Protein AF-A0A343TGB5-F1 (afdb_monomer)

Radius of gyration: 14.52 Å; Cα contacts (8 Å, |Δi|>4): 71; chains: 1; bounding box: 37×17×41 Å

Mean predicted aligned error: 7.5 Å

Secondary structure (DSSP, 8-state):
--HHHHHHHHHHHHHHHHHHHHHHH------HHHHHHHHHHHHHHHHHHHHHH-GGGT-S-TTTHHHHHHHHHHHHHHHHHHHHHHT-

Foldseek 3Di:
DQLLLLLLVLLLLVLVLLVVLCVPPPDDDVDPVSCVSNVSSVCSNVVSVVCNVCVVVPVPCSPVSPVVSVVSVVVSVVSVVVSVVVVD

Solvent-accessible surface area (backbone atoms only — not comparable to full-atom values): 4831 Å² total; per-residue (Å²): 132,59,44,57,57,53,43,21,50,48,32,29,50,48,11,48,51,48,46,48,48,41,70,73,74,47,79,92,54,98,42,74,68,45,54,52,51,52,50,47,16,50,47,37,25,50,49,13,48,50,48,61,76,45,44,88,83,73,51,85,56,65,83,71,41,47,65,55,31,54,52,51,50,50,53,48,52,53,53,51,50,52,54,55,60,74,73,108

Sequence (88 aa):
MEPGRFVSYVFVYLGILWLVEYAVFYPLQFGFPDVMYLGGGIFFTWFGLYRRLKPETHEKHPKEHGIESYGFALIALVLTVIFLLQLL

pLDDT: mean 78.02, std 10.62, range [53.41, 90.12]

Organism: NCBI:txid2055893

Structure (mmCIF, N/CA/C/O backbone):
data_AF-A0A343TGB5-F1
#
_entry.id   AF-A0A343TGB5-F1
#
loop_
_atom_site.group_PDB
_atom_site.id
_atom_site.type_symbol
_atom_site.label_atom_id
_atom_site.label_alt_id
_atom_site.label_comp_id
_atom_site.label_asym_id
_atom_site.label_entity_id
_atom_site.label_seq_id
_atom_site.pdbx_PDB_ins_code
_atom_site.Cartn_x
_atom_site.Car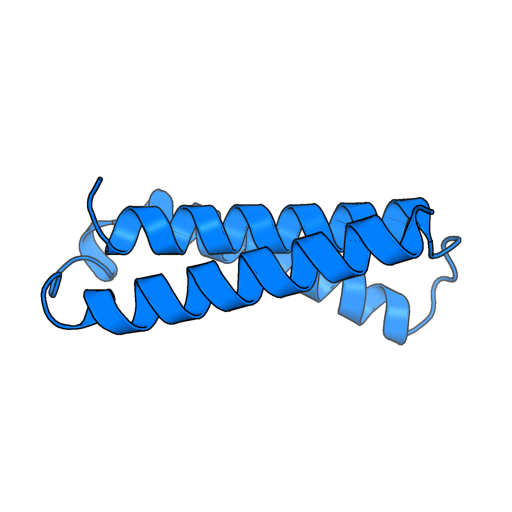tn_y
_atom_site.Cartn_z
_atom_site.occupancy
_atom_site.B_iso_or_equiv
_atom_site.auth_seq_id
_atom_site.auth_comp_id
_atom_site.auth_asym_id
_atom_site.auth_atom_id
_atom_site.pdbx_PDB_model_num
ATOM 1 N N . MET A 1 1 ? -17.023 -7.557 11.389 1.00 58.41 1 MET A N 1
ATOM 2 C CA . MET A 1 1 ? -15.669 -6.969 11.299 1.00 58.41 1 MET A CA 1
ATOM 3 C C . MET A 1 1 ? -15.796 -5.514 11.720 1.00 58.41 1 MET A C 1
ATOM 5 O O . MET A 1 1 ? -16.707 -4.863 11.228 1.00 58.41 1 MET A O 1
ATOM 9 N N . GLU A 1 2 ? -15.004 -5.029 12.677 1.00 69.81 2 GLU A N 1
ATOM 10 C CA . GLU A 1 2 ? -15.109 -3.627 13.114 1.00 69.81 2 GLU A CA 1
ATOM 11 C C . GLU A 1 2 ? -14.625 -2.676 12.002 1.00 69.81 2 GLU A C 1
ATOM 13 O O . GLU A 1 2 ? -13.601 -2.974 11.376 1.00 69.81 2 GLU A O 1
ATOM 18 N N . PRO A 1 3 ? -15.314 -1.543 11.751 1.00 66.88 3 PRO A N 1
ATOM 19 C CA . PRO A 1 3 ? -14.971 -0.617 10.665 1.00 66.88 3 PRO A CA 1
ATOM 20 C C . PRO A 1 3 ? -13.515 -0.125 10.722 1.00 66.88 3 PRO A C 1
ATOM 22 O O . PRO A 1 3 ? -12.817 -0.109 9.711 1.00 66.88 3 PRO A O 1
ATOM 25 N N . GLY A 1 4 ? -13.007 0.172 11.925 1.00 67.38 4 GLY A N 1
ATOM 26 C CA . GLY A 1 4 ? -11.618 0.608 12.130 1.00 67.38 4 GLY A CA 1
ATOM 27 C C . GLY A 1 4 ? -10.573 -0.439 11.721 1.00 67.38 4 GLY A C 1
ATOM 28 O O . GLY A 1 4 ? -9.549 -0.109 11.110 1.00 67.38 4 GLY A O 1
ATOM 29 N N . ARG A 1 5 ? -10.866 -1.721 11.966 1.00 74.69 5 ARG A N 1
ATOM 30 C CA . ARG A 1 5 ? -10.009 -2.835 11.541 1.00 74.69 5 ARG A CA 1
ATOM 31 C C . ARG A 1 5 ? -10.045 -3.012 10.032 1.00 74.69 5 ARG A C 1
ATOM 33 O O . ARG A 1 5 ? -8.994 -3.202 9.430 1.00 74.69 5 ARG A O 1
ATOM 40 N N . PHE A 1 6 ? -11.226 -2.913 9.419 1.00 78.88 6 PHE A N 1
ATOM 41 C CA . PHE A 1 6 ? -11.384 -2.988 7.965 1.00 78.88 6 PHE A CA 1
ATOM 42 C C . PHE A 1 6 ? -10.539 -1.929 7.245 1.00 78.88 6 PHE A C 1
ATOM 44 O O . PHE A 1 6 ? -9.748 -2.282 6.375 1.00 78.88 6 PHE A O 1
ATOM 51 N N . VAL A 1 7 ? -10.607 -0.666 7.675 1.00 78.88 7 VAL A N 1
ATOM 52 C CA . VAL A 1 7 ? -9.793 0.423 7.106 1.00 78.88 7 VAL A CA 1
ATOM 53 C C . VAL A 1 7 ? -8.297 0.123 7.200 1.00 78.88 7 VAL A C 1
ATOM 55 O O . VAL A 1 7 ? -7.551 0.354 6.253 1.00 78.88 7 VAL A O 1
ATOM 58 N N . SER A 1 8 ? -7.853 -0.449 8.319 1.00 83.00 8 SER A N 1
ATOM 59 C CA . SER A 1 8 ? -6.445 -0.809 8.510 1.00 83.00 8 SER A CA 1
ATOM 60 C C . SER A 1 8 ? -5.995 -1.901 7.530 1.00 83.00 8 SER A C 1
ATOM 62 O O . SER A 1 8 ? -4.906 -1.804 6.969 1.00 83.00 8 SER A O 1
ATOM 64 N N . TYR A 1 9 ? -6.841 -2.901 7.255 1.00 83.44 9 TYR A N 1
ATOM 65 C CA . TYR A 1 9 ? -6.568 -3.895 6.209 1.00 83.44 9 TYR A CA 1
ATOM 66 C C . TYR A 1 9 ? -6.569 -3.292 4.809 1.00 83.44 9 TYR A C 1
ATOM 68 O O . TYR A 1 9 ? -5.737 -3.682 3.997 1.00 83.44 9 TYR A O 1
ATOM 76 N N . VAL A 1 10 ? -7.455 -2.333 4.533 1.00 85.31 10 VAL A N 1
ATOM 77 C CA . VAL A 1 10 ? -7.471 -1.624 3.250 1.00 85.31 10 VAL A CA 1
ATOM 78 C C . VAL A 1 10 ? -6.165 -0.858 3.032 1.00 85.31 10 VAL A C 1
ATOM 80 O O . VAL A 1 10 ? -5.597 -0.943 1.950 1.00 85.31 10 VAL A O 1
ATOM 83 N N . PHE A 1 11 ? -5.628 -0.189 4.056 1.00 84.25 11 PHE A N 1
ATOM 84 C CA . PHE A 1 11 ? -4.324 0.477 3.956 1.00 84.25 11 PHE A CA 1
ATOM 85 C C . PHE A 1 11 ? -3.177 -0.491 3.662 1.00 84.25 11 PHE A C 1
ATOM 87 O O . PHE A 1 11 ? -2.348 -0.214 2.797 1.00 84.25 11 PHE A O 1
ATOM 94 N N . VAL A 1 12 ? -3.150 -1.639 4.346 1.00 87.62 12 VAL A N 1
ATOM 95 C CA . VAL A 1 12 ? -2.155 -2.687 4.074 1.00 87.62 12 VAL A CA 1
ATOM 96 C C . VAL A 1 12 ? -2.306 -3.214 2.647 1.00 87.62 12 VAL A C 1
ATOM 98 O O . VAL A 1 12 ? -1.315 -3.338 1.936 1.00 87.62 12 VAL A O 1
ATOM 101 N N . TYR A 1 13 ? -3.538 -3.492 2.215 1.00 89.56 13 TYR A N 1
ATOM 102 C CA . TYR A 1 13 ? -3.827 -3.976 0.869 1.00 89.56 13 TYR A CA 1
ATOM 103 C C . TYR A 1 13 ? -3.372 -2.984 -0.205 1.00 89.56 13 TYR A C 1
ATOM 105 O O . TYR A 1 13 ? -2.666 -3.378 -1.126 1.00 89.56 13 TYR A O 1
ATOM 113 N N . LEU A 1 14 ? -3.722 -1.704 -0.057 1.00 87.00 14 LEU A N 1
ATOM 114 C CA . LEU A 1 14 ? -3.328 -0.644 -0.983 1.00 87.00 14 LEU A CA 1
ATOM 115 C C . LEU A 1 14 ? -1.812 -0.486 -1.056 1.00 87.00 14 LEU A C 1
ATOM 117 O O . LEU A 1 14 ? -1.268 -0.396 -2.149 1.00 87.00 14 LEU A O 1
ATOM 121 N N . GLY A 1 15 ? -1.125 -0.494 0.089 1.00 87.06 15 GLY A N 1
ATOM 122 C CA . GLY A 1 15 ? 0.332 -0.413 0.119 1.00 87.06 15 GLY A CA 1
ATOM 123 C C . GLY A 1 15 ? 1.000 -1.595 -0.590 1.00 87.06 15 GLY A C 1
ATOM 124 O O . GLY A 1 15 ? 1.921 -1.393 -1.377 1.00 87.06 15 GLY A O 1
ATOM 125 N N . ILE A 1 16 ? 0.497 -2.817 -0.388 1.00 89.50 16 ILE A N 1
ATOM 126 C CA . ILE A 1 16 ? 0.996 -4.012 -1.085 1.00 89.50 16 ILE A CA 1
ATOM 127 C C . ILE A 1 16 ? 0.704 -3.936 -2.582 1.00 89.50 16 ILE A C 1
ATOM 129 O O . ILE A 1 16 ? 1.608 -4.178 -3.376 1.00 89.50 16 ILE A O 1
ATOM 133 N 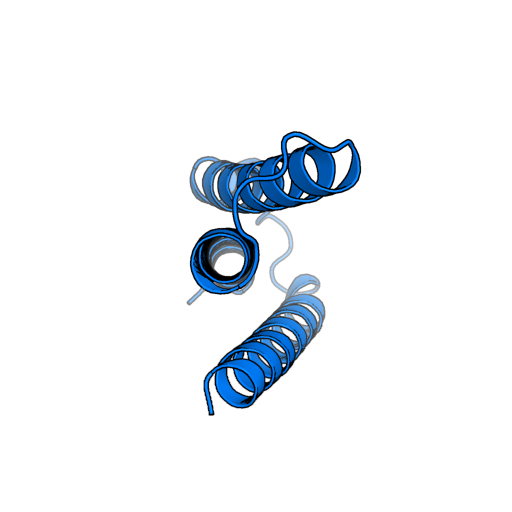N . LEU A 1 17 ? -0.530 -3.600 -2.969 1.00 89.56 17 LEU A N 1
ATOM 134 C CA . LEU A 1 17 ? -0.926 -3.464 -4.371 1.00 89.56 17 LEU A CA 1
ATOM 135 C C . LEU A 1 17 ? -0.003 -2.478 -5.089 1.00 89.56 17 LEU A C 1
ATOM 137 O O . LEU A 1 17 ? 0.496 -2.781 -6.165 1.00 89.56 17 LEU A O 1
ATOM 141 N N . TRP A 1 18 ? 0.290 -1.353 -4.440 1.00 87.88 18 TRP A N 1
ATOM 142 C CA . TRP A 1 18 ? 1.160 -0.317 -4.975 1.00 87.88 18 TRP A CA 1
ATOM 143 C C . TRP A 1 18 ? 2.612 -0.800 -5.148 1.00 87.88 18 TRP A C 1
ATOM 145 O O . TRP A 1 18 ? 3.245 -0.541 -6.169 1.00 87.88 18 TRP A O 1
ATOM 155 N N . LEU A 1 19 ? 3.138 -1.571 -4.190 1.00 87.44 19 LEU A N 1
ATOM 156 C CA . LEU A 1 19 ? 4.467 -2.188 -4.305 1.00 87.44 19 LEU A CA 1
ATOM 157 C C . LEU A 1 19 ? 4.526 -3.261 -5.402 1.00 87.44 19 LEU A C 1
ATOM 159 O O . LEU A 1 19 ? 5.549 -3.393 -6.074 1.00 87.44 19 LEU A O 1
ATOM 163 N N . VAL A 1 20 ? 3.445 -4.020 -5.592 1.00 89.19 20 VAL A N 1
ATOM 164 C CA . VAL A 1 20 ? 3.335 -5.005 -6.676 1.00 89.19 20 VAL A CA 1
ATOM 165 C C . VAL A 1 20 ? 3.259 -4.304 -8.029 1.00 89.19 20 VAL A C 1
ATOM 167 O O . VAL A 1 20 ? 3.979 -4.699 -8.938 1.00 89.19 20 VAL A O 1
ATOM 170 N N . GLU A 1 21 ? 2.453 -3.248 -8.159 1.00 86.12 21 GLU A N 1
ATOM 171 C CA . GLU A 1 21 ? 2.376 -2.428 -9.376 1.00 86.12 21 GLU A CA 1
ATOM 172 C C . GLU A 1 21 ? 3.757 -1.887 -9.757 1.00 86.12 21 GLU A C 1
ATOM 174 O O . GLU A 1 21 ? 4.188 -2.051 -10.900 1.00 86.12 21 GLU A O 1
ATOM 179 N N . TYR A 1 22 ? 4.497 -1.354 -8.779 1.00 84.19 22 TYR A N 1
ATOM 180 C CA . TYR A 1 22 ? 5.880 -0.933 -8.984 1.00 84.19 22 TYR A CA 1
ATOM 181 C C . TYR A 1 22 ? 6.755 -2.077 -9.516 1.00 84.19 22 TYR A C 1
ATOM 183 O O . TYR A 1 22 ? 7.412 -1.933 -10.540 1.00 84.19 22 TYR A O 1
ATOM 191 N N . ALA A 1 23 ? 6.734 -3.236 -8.853 1.00 84.69 23 ALA A N 1
ATOM 192 C CA . ALA A 1 23 ? 7.572 -4.375 -9.222 1.00 84.69 23 ALA A CA 1
ATOM 193 C C . ALA A 1 23 ? 7.237 -4.975 -10.602 1.00 84.69 23 ALA A C 1
ATOM 195 O O . ALA A 1 23 ? 8.115 -5.563 -11.234 1.00 84.69 23 ALA A O 1
ATOM 196 N N . VAL A 1 24 ? 5.982 -4.861 -11.051 1.00 86.75 24 VAL A N 1
ATOM 197 C CA . VAL A 1 24 ? 5.504 -5.433 -12.319 1.00 86.75 24 VAL A CA 1
ATOM 198 C C . VAL A 1 24 ? 5.735 -4.482 -13.494 1.00 86.75 24 VAL A C 1
ATOM 200 O O . VAL A 1 24 ? 6.201 -4.926 -14.543 1.00 86.75 24 VAL A O 1
ATOM 203 N N . PHE A 1 25 ? 5.420 -3.194 -13.337 1.00 83.44 25 PHE A N 1
ATOM 204 C CA . PHE A 1 25 ? 5.379 -2.249 -14.460 1.00 83.44 25 PHE A CA 1
ATOM 205 C C . PHE A 1 25 ? 6.570 -1.294 -14.526 1.00 83.44 25 PHE A C 1
ATOM 207 O O . PHE A 1 25 ? 6.861 -0.762 -15.599 1.00 83.44 25 PHE A O 1
ATOM 214 N N . TYR A 1 26 ? 7.278 -1.081 -13.416 1.00 77.62 26 TYR A N 1
ATOM 215 C CA . TYR A 1 26 ? 8.376 -0.125 -13.353 1.00 77.62 26 TYR A CA 1
ATOM 216 C C . TYR A 1 26 ? 9.714 -0.868 -13.232 1.00 77.62 26 TYR A C 1
ATOM 218 O O . TYR A 1 26 ? 10.059 -1.364 -12.157 1.00 77.62 26 TYR A O 1
ATOM 226 N N . PRO A 1 27 ? 10.510 -0.970 -14.319 1.00 67.81 27 PRO A N 1
ATOM 227 C CA . PRO A 1 27 ? 11.883 -1.436 -14.190 1.00 67.81 27 PRO A CA 1
ATOM 228 C C . PRO A 1 27 ? 12.610 -0.466 -13.260 1.00 67.81 27 PRO A C 1
ATOM 230 O O . PRO A 1 27 ? 12.529 0.735 -13.487 1.00 67.81 27 PRO A O 1
ATOM 233 N N . LEU A 1 28 ? 13.290 -0.981 -12.228 1.00 66.00 28 LEU A N 1
ATOM 234 C CA . LEU A 1 28 ? 14.021 -0.204 -11.218 1.00 66.00 28 LEU A CA 1
ATOM 235 C C . LEU A 1 28 ? 14.954 0.825 -11.872 1.00 66.00 28 LEU A C 1
ATOM 237 O O . LEU A 1 28 ? 16.117 0.557 -12.174 1.00 66.00 28 LEU A O 1
ATOM 241 N N . GLN A 1 29 ? 14.431 2.023 -12.072 1.00 67.88 29 GLN A N 1
ATOM 242 C CA . GLN A 1 29 ? 15.201 3.213 -12.347 1.00 67.88 29 GLN A CA 1
ATOM 243 C C . GLN A 1 29 ? 15.367 3.835 -10.964 1.00 67.88 29 GLN A C 1
ATOM 245 O O . GLN A 1 29 ? 14.404 4.003 -10.238 1.00 67.88 29 GLN A O 1
ATOM 250 N N . PHE A 1 30 ? 16.587 4.061 -10.484 1.00 67.56 30 PHE A N 1
ATOM 251 C CA . PHE A 1 30 ? 16.786 4.664 -9.156 1.00 67.56 30 PHE A CA 1
ATOM 252 C C . PHE A 1 30 ? 16.545 6.183 -9.223 1.00 67.56 30 PHE A C 1
ATOM 254 O O . PHE A 1 30 ? 17.411 6.986 -8.873 1.00 67.56 30 PHE A O 1
ATOM 261 N N . GLY A 1 31 ? 15.389 6.583 -9.753 1.00 77.94 31 GLY A N 1
ATOM 262 C CA . GLY A 1 31 ? 14.962 7.962 -9.878 1.00 77.94 31 GLY A CA 1
ATOM 263 C C . GLY A 1 31 ? 14.268 8.462 -8.615 1.00 77.94 31 GLY A C 1
ATOM 264 O O . GLY A 1 31 ? 13.801 7.707 -7.763 1.00 77.94 31 GLY A O 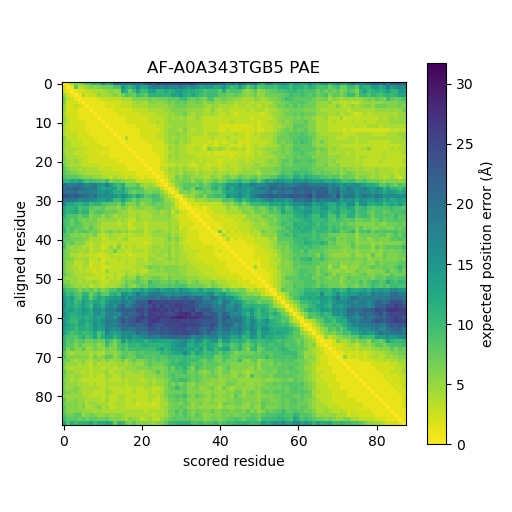1
ATOM 265 N N . PHE A 1 32 ? 14.168 9.784 -8.499 1.00 75.88 32 PHE A N 1
ATOM 266 C CA . PHE A 1 32 ? 13.364 10.418 -7.455 1.00 75.88 32 PHE A CA 1
ATOM 267 C C . PHE A 1 32 ? 11.892 9.936 -7.427 1.00 75.88 32 PHE A C 1
ATOM 269 O O . PHE A 1 32 ? 11.379 9.709 -6.327 1.00 75.88 32 PHE A O 1
ATOM 276 N N . PRO A 1 33 ? 11.208 9.720 -8.575 1.00 77.38 33 PRO A N 1
ATOM 277 C CA . PRO A 1 33 ? 9.843 9.186 -8.586 1.00 77.38 33 PRO A CA 1
ATOM 278 C C . PRO A 1 33 ? 9.747 7.788 -7.965 1.00 77.38 33 PRO A C 1
ATOM 280 O O . PRO A 1 33 ? 8.823 7.519 -7.205 1.00 77.38 33 PRO A O 1
ATOM 283 N N . ASP A 1 34 ? 10.734 6.937 -8.220 1.00 76.62 34 ASP A N 1
ATOM 284 C CA . ASP A 1 34 ? 10.782 5.550 -7.760 1.00 76.62 34 ASP A CA 1
ATOM 285 C C . ASP A 1 34 ? 10.935 5.451 -6.239 1.00 76.62 34 ASP A C 1
ATOM 287 O O . ASP A 1 34 ? 10.265 4.657 -5.578 1.00 76.62 34 ASP A O 1
ATOM 291 N N . VAL A 1 35 ? 11.754 6.332 -5.655 1.00 81.69 35 VAL A N 1
ATOM 292 C CA . VAL A 1 35 ? 11.909 6.444 -4.196 1.00 81.69 35 VAL A CA 1
ATOM 293 C C . VAL A 1 35 ? 10.614 6.918 -3.536 1.00 81.69 35 VAL A C 1
ATOM 295 O O . VAL A 1 35 ? 10.241 6.400 -2.483 1.00 81.69 35 VAL A O 1
ATOM 298 N N . MET A 1 36 ? 9.908 7.876 -4.145 1.00 81.81 36 MET A N 1
ATOM 299 C CA . MET A 1 36 ? 8.605 8.333 -3.648 1.00 81.81 36 MET A CA 1
ATOM 300 C C . MET A 1 36 ? 7.549 7.228 -3.735 1.00 81.81 36 MET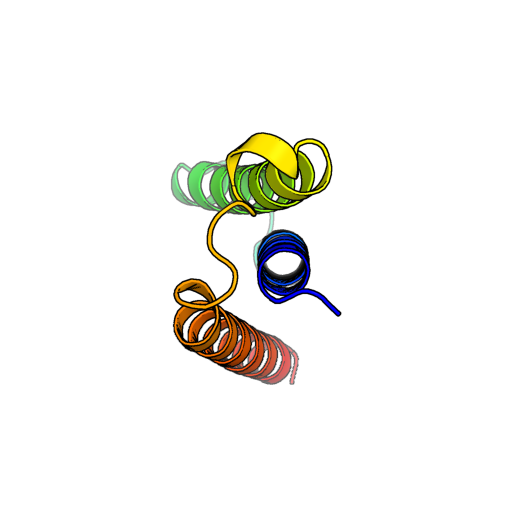 A C 1
ATOM 302 O O . MET A 1 36 ? 6.772 7.053 -2.798 1.00 81.81 36 MET A O 1
ATOM 306 N N . TYR A 1 37 ? 7.547 6.460 -4.824 1.00 81.06 37 TYR A N 1
ATOM 307 C CA . TYR A 1 37 ? 6.588 5.385 -5.069 1.00 81.06 37 TYR A CA 1
ATOM 308 C C . TYR A 1 37 ? 6.803 4.207 -4.101 1.00 81.06 37 TYR A C 1
ATOM 310 O O . TYR A 1 37 ? 5.882 3.806 -3.386 1.00 81.06 37 TYR A O 1
ATOM 318 N N . LEU A 1 38 ? 8.046 3.726 -3.976 1.00 83.69 38 LEU A N 1
ATOM 319 C CA . LEU A 1 38 ? 8.431 2.696 -3.004 1.00 83.69 38 LEU A CA 1
ATOM 320 C C . LEU A 1 38 ? 8.220 3.162 -1.558 1.00 83.69 38 LEU A C 1
ATOM 322 O O . LEU A 1 38 ? 7.658 2.431 -0.741 1.00 83.69 38 LEU A O 1
ATOM 326 N N . GLY A 1 39 ? 8.646 4.388 -1.241 1.00 85.25 39 GLY A N 1
ATOM 327 C CA . GLY A 1 39 ? 8.476 4.985 0.082 1.00 85.25 39 GLY A CA 1
ATOM 328 C C . GLY A 1 39 ? 7.003 5.127 0.462 1.00 85.25 39 GLY A C 1
ATOM 329 O O . GLY A 1 39 ? 6.630 4.790 1.585 1.00 85.25 39 GLY A O 1
ATOM 330 N N . GLY A 1 40 ? 6.160 5.545 -0.485 1.00 84.19 40 GLY A N 1
ATOM 331 C CA . GLY A 1 40 ? 4.709 5.616 -0.330 1.00 84.19 40 GLY A CA 1
ATOM 332 C C . GLY A 1 40 ? 4.100 4.246 -0.040 1.00 84.19 40 GLY A C 1
ATOM 333 O O . GLY A 1 40 ? 3.435 4.081 0.984 1.00 84.19 40 GLY A O 1
ATOM 334 N N . GLY A 1 41 ? 4.385 3.241 -0.873 1.00 83.62 41 GLY A N 1
ATOM 335 C CA . GLY A 1 41 ? 3.886 1.875 -0.682 1.00 83.62 41 GLY A CA 1
ATOM 336 C C . GLY A 1 41 ? 4.288 1.270 0.671 1.00 83.62 41 GLY A C 1
ATOM 337 O O . GLY A 1 41 ? 3.445 0.720 1.389 1.00 83.62 41 GLY A O 1
ATOM 338 N N . ILE A 1 42 ? 5.552 1.443 1.079 1.00 86.25 42 ILE A N 1
ATOM 339 C CA . ILE A 1 42 ? 6.048 1.002 2.393 1.00 86.25 42 ILE A CA 1
ATOM 340 C C . ILE A 1 42 ? 5.355 1.768 3.523 1.00 86.25 42 ILE A C 1
ATOM 342 O O . ILE A 1 42 ? 4.919 1.148 4.493 1.00 86.25 42 ILE A O 1
ATOM 346 N N . PHE A 1 43 ? 5.216 3.090 3.404 1.00 85.56 43 PHE A N 1
ATOM 347 C CA . PHE A 1 43 ? 4.571 3.920 4.419 1.00 85.56 43 PHE A CA 1
ATOM 348 C C . PHE A 1 43 ? 3.110 3.522 4.626 1.00 85.56 43 PHE A C 1
ATOM 350 O O . PHE A 1 43 ? 2.703 3.301 5.764 1.00 85.56 43 PHE A O 1
ATOM 357 N N . PHE A 1 44 ? 2.332 3.366 3.552 1.00 81.81 44 PHE A N 1
ATOM 358 C CA . PHE A 1 44 ? 0.931 2.952 3.643 1.00 81.81 44 PHE A CA 1
ATOM 359 C C . PHE A 1 44 ? 0.783 1.548 4.237 1.00 81.81 44 PHE A C 1
ATOM 361 O O . PHE A 1 44 ? -0.062 1.334 5.112 1.00 81.81 44 PHE A O 1
ATOM 368 N N . THR A 1 45 ?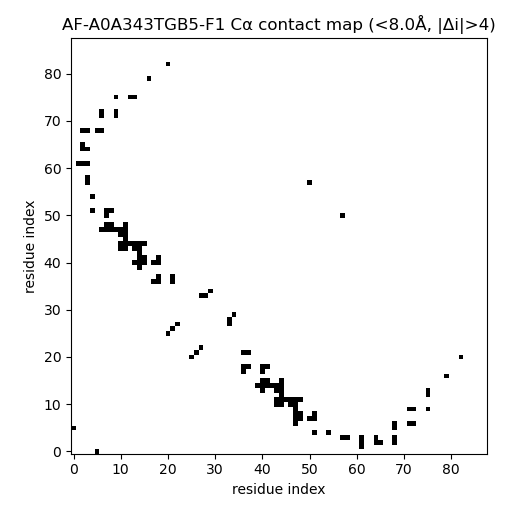 1.659 0.620 3.840 1.00 85.12 45 THR A N 1
ATOM 369 C CA . THR A 1 45 ? 1.702 -0.734 4.404 1.00 85.12 45 THR A CA 1
ATOM 370 C C . THR A 1 45 ? 2.009 -0.692 5.903 1.00 85.12 45 THR A C 1
ATOM 372 O O . THR A 1 45 ? 1.262 -1.249 6.711 1.00 85.12 45 THR A O 1
ATOM 375 N N . TRP A 1 46 ? 3.073 0.015 6.294 1.00 85.19 46 TRP A N 1
ATOM 376 C CA . TRP A 1 46 ? 3.494 0.158 7.687 1.00 85.19 46 TRP A CA 1
ATOM 377 C C . TRP A 1 46 ? 2.439 0.867 8.535 1.00 85.19 46 TRP A C 1
ATOM 379 O O . TRP A 1 46 ? 2.153 0.433 9.647 1.00 85.19 46 TRP A O 1
ATOM 389 N N . PHE A 1 47 ? 1.816 1.921 8.010 1.00 82.38 47 PHE A N 1
ATOM 390 C CA . PHE A 1 47 ? 0.772 2.673 8.695 1.00 82.38 47 PHE A CA 1
ATOM 391 C C . PHE A 1 47 ? -0.473 1.815 8.949 1.00 82.38 47 PHE A C 1
ATOM 393 O O . PHE A 1 47 ? -0.986 1.798 10.070 1.00 82.38 47 PHE A O 1
ATOM 400 N N . GLY A 1 48 ? -0.919 1.037 7.956 1.00 82.00 48 GLY A N 1
ATOM 401 C CA . GLY A 1 48 ? -2.016 0.083 8.126 1.00 82.00 48 GLY A CA 1
ATOM 402 C C . GLY A 1 48 ? -1.702 -1.004 9.164 1.00 82.00 48 GLY A C 1
ATOM 403 O O . GLY A 1 48 ? -2.538 -1.316 10.016 1.00 82.00 48 GLY A O 1
ATOM 404 N N . LEU A 1 49 ? -0.471 -1.530 9.159 1.00 84.50 49 LEU A N 1
ATOM 405 C CA . LEU A 1 49 ? 0.016 -2.489 10.160 1.00 84.50 49 LEU A CA 1
ATOM 406 C C . LEU A 1 49 ? 0.101 -1.876 11.563 1.00 84.50 49 LEU A C 1
ATOM 408 O O . LEU A 1 49 ? -0.369 -2.484 12.524 1.00 84.50 49 LEU A O 1
ATOM 412 N N . TYR A 1 50 ? 0.645 -0.667 11.690 1.00 81.75 50 TYR A N 1
ATOM 413 C CA . TYR A 1 50 ? 0.741 0.064 12.952 1.00 81.75 50 TYR A CA 1
ATOM 414 C C . TYR A 1 50 ? -0.644 0.298 13.560 1.00 81.75 50 TYR A C 1
ATOM 416 O O . TYR A 1 50 ? -0.870 0.001 14.735 1.00 81.75 50 TYR A O 1
ATOM 424 N N . ARG A 1 51 ? -1.594 0.754 12.737 1.00 76.12 51 ARG A N 1
ATOM 425 C CA . ARG A 1 51 ? -2.978 1.002 13.143 1.00 76.12 51 ARG A CA 1
ATOM 426 C C . ARG A 1 51 ? -3.684 -0.286 13.586 1.00 76.12 51 ARG A C 1
ATOM 428 O O . ARG A 1 51 ? -4.444 -0.262 14.548 1.00 76.12 51 ARG A O 1
ATOM 435 N N . ARG A 1 52 ? -3.361 -1.424 12.960 1.00 78.75 52 ARG A N 1
ATOM 436 C CA . ARG A 1 52 ? -3.835 -2.754 13.376 1.00 78.75 52 ARG A CA 1
ATOM 437 C C . ARG A 1 52 ? -3.215 -3.234 14.694 1.00 78.75 52 ARG A C 1
ATOM 439 O O . ARG A 1 52 ? -3.905 -3.885 15.474 1.00 78.75 52 ARG A O 1
ATOM 446 N N . LEU A 1 53 ? -1.925 -2.975 14.921 1.00 80.69 53 LEU A N 1
ATOM 447 C CA . LEU A 1 53 ? -1.196 -3.416 16.120 1.00 80.69 53 LEU A CA 1
ATOM 448 C C . LEU A 1 53 ? -1.489 -2.546 17.351 1.00 80.69 53 LEU A C 1
ATOM 450 O O . LEU A 1 53 ? -1.319 -3.017 18.474 1.00 80.69 53 LEU A O 1
ATOM 454 N N . LYS A 1 54 ? -1.952 -1.304 17.158 1.00 74.44 54 LYS A N 1
ATOM 455 C CA . LYS A 1 54 ? -2.385 -0.393 18.230 1.00 74.44 54 LYS A CA 1
ATOM 456 C C . LYS A 1 54 ? -3.838 0.078 18.039 1.00 74.44 54 LYS A C 1
ATOM 458 O O . LYS A 1 54 ? -4.076 1.261 17.787 1.00 74.44 54 LYS A O 1
ATOM 463 N N . PRO A 1 55 ? -4.820 -0.827 18.199 1.00 64.38 55 PRO A N 1
ATOM 464 C CA . PRO A 1 55 ? -6.239 -0.510 18.020 1.00 64.38 55 PRO A CA 1
ATOM 465 C C . PRO A 1 55 ? -6.746 0.565 19.001 1.00 64.38 55 PRO A C 1
ATOM 467 O O . PRO A 1 55 ? -7.534 1.438 18.640 1.00 64.38 55 PRO A O 1
ATOM 470 N N . GLU A 1 56 ? -6.222 0.581 20.231 1.00 61.41 56 GLU A N 1
ATOM 471 C CA . GLU A 1 56 ? -6.712 1.428 21.332 1.00 61.41 56 GLU A CA 1
ATOM 472 C C . GLU A 1 56 ? -6.584 2.943 21.090 1.00 61.41 56 GLU A C 1
ATOM 474 O O . GLU A 1 56 ? -7.257 3.742 21.747 1.00 61.41 56 GLU A O 1
ATOM 479 N N . THR A 1 57 ? -5.725 3.358 20.154 1.00 60.78 57 THR A N 1
ATOM 480 C CA . THR A 1 57 ? -5.472 4.774 19.844 1.00 60.78 57 THR A CA 1
ATOM 481 C C . THR A 1 57 ? -6.394 5.322 18.748 1.00 60.78 57 THR A C 1
ATOM 483 O O . THR A 1 57 ? -6.601 6.530 18.684 1.00 60.78 57 THR A O 1
ATOM 486 N N . HIS A 1 58 ? 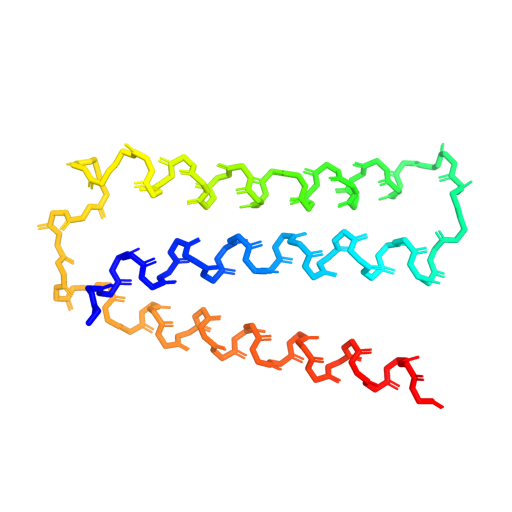-6.970 4.458 17.902 1.00 53.41 58 HIS A N 1
ATOM 487 C CA . HIS A 1 58 ? -7.692 4.866 16.686 1.00 53.41 58 HIS A CA 1
ATOM 488 C C . HIS A 1 58 ? -9.088 4.241 16.524 1.00 53.41 58 HIS A C 1
ATOM 490 O O . HIS A 1 58 ? -9.786 4.572 15.569 1.00 53.41 58 HIS A O 1
ATOM 496 N N . GLU A 1 59 ? -9.517 3.356 17.429 1.00 57.94 59 GLU A N 1
ATOM 497 C CA . GLU A 1 59 ? -10.808 2.648 17.337 1.00 57.94 59 GLU A CA 1
ATOM 498 C C . GLU A 1 59 ? -11.892 3.186 18.293 1.00 57.94 59 GLU A C 1
ATOM 500 O O . GLU A 1 59 ? -12.976 2.616 18.385 1.00 57.94 59 GLU A O 1
ATOM 505 N N . LYS A 1 60 ? -11.656 4.314 18.981 1.00 55.84 60 LYS A N 1
ATOM 506 C CA . LYS A 1 60 ? -12.575 4.828 20.019 1.00 55.84 60 LYS A CA 1
ATOM 507 C C . LYS A 1 60 ? -13.925 5.368 19.507 1.00 55.84 60 LYS A C 1
ATOM 509 O O . LYS A 1 60 ? -14.828 5.539 20.321 1.00 55.84 60 LYS A O 1
ATOM 514 N N . HIS A 1 61 ? -14.114 5.568 18.195 1.00 53.62 61 HIS A N 1
ATOM 515 C CA . HIS A 1 61 ? -15.364 6.106 17.622 1.00 53.62 61 HIS A CA 1
ATOM 516 C C . HIS A 1 61 ? -15.863 5.318 16.388 1.00 53.62 61 HIS A C 1
ATOM 518 O O . HIS A 1 61 ? -15.801 5.791 15.253 1.00 53.62 61 HIS A O 1
ATOM 524 N N . PRO A 1 62 ? -16.423 4.108 16.575 1.00 53.69 62 PRO A N 1
ATOM 525 C CA . PRO A 1 62 ? -16.853 3.238 15.473 1.00 53.69 62 PRO A CA 1
ATOM 526 C C . PRO A 1 62 ? -18.021 3.786 14.629 1.00 53.69 62 PRO A C 1
ATOM 528 O O . PRO A 1 62 ? -18.207 3.337 13.500 1.00 53.69 62 PRO A O 1
ATOM 531 N N . LYS A 1 63 ? -18.806 4.747 15.144 1.00 53.69 63 LYS A N 1
ATOM 532 C CA . LYS A 1 63 ? -19.943 5.351 14.421 1.00 53.69 63 LYS A CA 1
ATOM 533 C C . LYS A 1 63 ? -19.535 6.392 13.374 1.00 53.69 63 LYS A C 1
ATOM 535 O O . LYS A 1 63 ? -20.268 6.567 12.408 1.00 53.69 63 LYS A O 1
ATOM 540 N N . GLU A 1 64 ? -18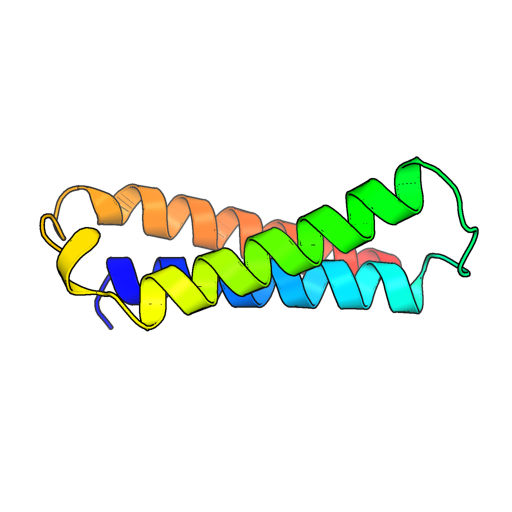.388 7.046 13.537 1.00 56.44 64 GLU A N 1
ATOM 541 C CA . GLU A 1 64 ? -17.921 8.096 12.616 1.00 56.44 64 GLU A CA 1
ATOM 542 C C . GLU A 1 64 ? -17.098 7.508 11.459 1.00 56.44 64 GLU A C 1
ATOM 544 O O . GLU A 1 64 ? -17.199 7.959 10.322 1.00 56.44 64 GLU A O 1
ATOM 549 N N . HIS A 1 65 ? -16.387 6.403 11.697 1.00 56.78 65 HIS A N 1
ATOM 550 C CA . HIS A 1 65 ? -15.523 5.776 10.691 1.00 56.78 65 HIS A CA 1
ATOM 551 C C . HIS A 1 65 ? -16.251 4.920 9.647 1.00 56.78 65 HIS A C 1
ATOM 553 O O . HIS A 1 65 ? -15.619 4.445 8.705 1.00 56.78 65 HIS A O 1
ATOM 559 N N . GLY A 1 66 ? -17.564 4.697 9.773 1.00 60.72 66 GLY A N 1
ATOM 560 C CA . GLY A 1 66 ? -18.319 3.861 8.832 1.00 60.72 66 GLY A CA 1
ATOM 561 C C . GLY A 1 66 ? -18.284 4.397 7.397 1.00 60.72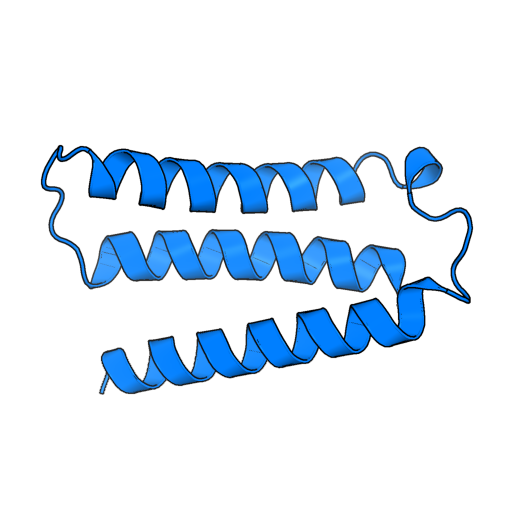 66 GLY A C 1
ATOM 562 O O . GLY A 1 66 ? -17.989 3.647 6.472 1.00 60.72 66 GLY A O 1
ATOM 563 N N . ILE A 1 67 ? -18.518 5.699 7.210 1.00 68.31 67 ILE A N 1
ATOM 564 C CA . ILE A 1 67 ? -18.527 6.321 5.875 1.00 68.31 67 ILE A CA 1
ATOM 565 C C . ILE A 1 67 ? -17.125 6.380 5.257 1.00 68.31 67 ILE A C 1
ATOM 567 O O . ILE A 1 67 ? -16.950 6.085 4.076 1.00 68.31 67 ILE A O 1
ATOM 571 N N . GLU A 1 68 ? -16.113 6.655 6.081 1.00 68.12 68 GLU A N 1
ATOM 572 C CA . GLU A 1 68 ? -14.704 6.633 5.682 1.00 68.12 68 GLU A CA 1
ATOM 573 C C . GLU A 1 68 ? -14.293 5.227 5.230 1.00 68.12 68 GLU A C 1
ATOM 575 O O . GLU A 1 68 ? -13.618 5.074 4.216 1.00 68.12 68 GLU A O 1
ATOM 580 N N . SER A 1 69 ? -14.771 4.190 5.927 1.00 69.62 69 SER A N 1
ATOM 581 C CA . SER A 1 69 ? -14.523 2.787 5.577 1.00 69.62 69 SER A CA 1
ATOM 582 C C . SER A 1 69 ? -14.998 2.451 4.167 1.00 69.62 69 SER A C 1
ATOM 584 O O . SER A 1 69 ? -14.252 1.840 3.402 1.00 69.62 69 SER A O 1
ATOM 586 N N . TYR A 1 70 ? -16.212 2.871 3.801 1.00 74.69 70 TYR A N 1
ATOM 587 C CA . TYR A 1 70 ? -16.741 2.661 2.452 1.00 74.69 70 TYR A CA 1
ATOM 588 C C . TYR A 1 70 ? -15.977 3.468 1.397 1.00 74.69 70 TYR A C 1
ATOM 590 O O . TYR A 1 70 ? -15.733 2.955 0.307 1.00 74.69 70 TYR A O 1
ATOM 598 N N . GLY A 1 71 ? -15.541 4.687 1.729 1.00 78.75 71 GLY A N 1
ATOM 599 C CA . GLY A 1 71 ? -14.685 5.492 0.855 1.00 78.75 71 GLY A CA 1
ATOM 600 C C . GLY A 1 71 ? -13.349 4.806 0.558 1.00 78.75 71 GLY A C 1
ATOM 601 O O . GLY A 1 71 ? -12.979 4.647 -0.603 1.00 78.75 71 GLY A O 1
ATOM 602 N N . PHE A 1 72 ? -12.662 4.313 1.591 1.00 78.00 72 PHE A N 1
ATOM 603 C CA . PHE A 1 72 ? -11.415 3.563 1.421 1.00 78.00 72 PHE A CA 1
ATOM 604 C C . PHE A 1 72 ? -11.626 2.249 0.659 1.00 78.00 72 PHE A C 1
ATOM 606 O O . PHE A 1 72 ? -10.801 1.907 -0.187 1.00 78.00 72 PHE A O 1
ATOM 613 N N . ALA A 1 73 ? -12.734 1.538 0.898 1.00 80.56 73 ALA A N 1
ATOM 614 C CA . ALA A 1 73 ? -13.085 0.341 0.132 1.00 80.56 73 ALA A CA 1
ATOM 615 C C . ALA A 1 73 ? -13.264 0.643 -1.362 1.00 80.56 73 ALA A C 1
ATOM 617 O O . ALA A 1 73 ? -12.764 -0.100 -2.204 1.00 80.56 73 ALA A O 1
ATOM 618 N N . LEU A 1 74 ? -13.963 1.735 -1.686 1.00 85.81 74 LEU A N 1
ATOM 619 C CA . LEU A 1 74 ? -14.193 2.158 -3.063 1.00 85.81 74 LEU A CA 1
ATOM 620 C C . LEU A 1 74 ? -12.877 2.533 -3.751 1.00 85.81 74 LEU A C 1
ATOM 622 O O . LEU A 1 74 ? -12.636 2.092 -4.870 1.00 85.81 74 LEU A O 1
ATOM 626 N N . ILE A 1 75 ? -12.013 3.291 -3.070 1.00 85.06 75 ILE A N 1
ATOM 627 C CA . ILE A 1 75 ? -10.681 3.643 -3.581 1.00 85.06 75 ILE A CA 1
ATOM 628 C C . ILE A 1 75 ? -9.865 2.377 -3.848 1.00 85.06 75 ILE A C 1
ATOM 630 O O . ILE A 1 75 ? -9.283 2.248 -4.922 1.00 85.06 75 ILE A O 1
ATOM 634 N N . ALA A 1 76 ? -9.861 1.428 -2.908 1.00 86.75 76 ALA A N 1
ATOM 635 C CA . ALA A 1 76 ? -9.181 0.154 -3.094 1.00 86.75 76 ALA A CA 1
ATOM 636 C C . ALA A 1 76 ? -9.703 -0.594 -4.313 1.00 86.75 76 ALA A C 1
ATOM 638 O O . ALA A 1 76 ? -8.907 -0.987 -5.154 1.00 86.75 76 ALA A O 1
ATOM 639 N N . LEU A 1 77 ? -11.021 -0.707 -4.460 1.00 87.69 77 LEU A N 1
ATOM 640 C CA . LEU A 1 77 ? -11.625 -1.386 -5.598 1.00 87.69 77 LEU A CA 1
ATOM 641 C C . LEU A 1 77 ? -11.272 -0.713 -6.932 1.00 87.69 77 LEU A C 1
ATOM 643 O O . LEU A 1 77 ? -10.918 -1.404 -7.883 1.00 87.69 77 LEU A O 1
ATOM 647 N N . VAL A 1 78 ? -11.322 0.620 -7.002 1.00 89.19 78 VAL A N 1
ATOM 648 C CA . VAL A 1 78 ? -10.954 1.373 -8.211 1.00 89.19 78 VAL A CA 1
ATOM 649 C C . VAL A 1 78 ? -9.484 1.155 -8.568 1.00 89.19 78 VAL A C 1
ATOM 651 O O . VAL A 1 78 ? -9.185 0.845 -9.720 1.00 89.19 78 VAL A O 1
ATOM 654 N N . LEU A 1 79 ? -8.574 1.262 -7.596 1.00 86.06 79 LEU A N 1
ATOM 655 C CA . LEU A 1 79 ? -7.143 1.051 -7.830 1.00 86.06 79 LEU A CA 1
ATOM 656 C C . LEU A 1 79 ? -6.842 -0.392 -8.250 1.00 86.06 79 LEU A C 1
ATOM 658 O O . LEU A 1 79 ? -6.067 -0.604 -9.177 1.00 86.06 79 LEU A O 1
ATOM 662 N N . THR A 1 80 ? -7.513 -1.382 -7.657 1.00 88.00 80 THR A N 1
ATOM 663 C CA . THR A 1 80 ? -7.409 -2.782 -8.091 1.00 88.00 80 THR A CA 1
ATOM 664 C C . THR A 1 80 ? -7.863 -2.964 -9.534 1.00 88.00 80 THR A C 1
ATOM 666 O O . THR A 1 80 ? -7.207 -3.671 -10.293 1.00 88.00 80 THR A O 1
ATOM 669 N N . VAL A 1 81 ? -8.975 -2.340 -9.935 1.00 89.75 81 VAL A N 1
ATOM 670 C CA . VAL A 1 81 ? -9.467 -2.425 -11.318 1.00 89.75 81 VAL A CA 1
ATOM 671 C C . VAL A 1 81 ? -8.472 -1.791 -12.286 1.00 89.75 81 VAL A C 1
ATOM 673 O O . VAL A 1 81 ? -8.185 -2.389 -13.318 1.00 89.75 81 VAL A O 1
ATOM 676 N N . ILE A 1 82 ? -7.911 -0.627 -11.951 1.00 87.88 82 ILE A N 1
ATOM 677 C CA . ILE A 1 82 ? -6.884 0.030 -12.773 1.00 87.88 82 ILE A CA 1
ATOM 678 C C . ILE A 1 82 ? -5.659 -0.876 -12.927 1.00 87.88 82 ILE A C 1
ATOM 680 O O . ILE A 1 82 ? -5.221 -1.104 -14.051 1.00 87.88 82 ILE A O 1
ATOM 684 N N . PHE A 1 83 ? -5.165 -1.452 -11.829 1.00 87.94 83 PHE A N 1
ATOM 685 C CA . PHE A 1 83 ? -4.053 -2.401 -11.855 1.00 87.94 83 PHE A CA 1
ATOM 686 C C . PHE A 1 83 ? -4.346 -3.615 -12.753 1.00 87.94 83 PHE A C 1
ATOM 688 O O . PHE A 1 83 ? -3.518 -4.008 -13.569 1.00 87.94 83 PHE A O 1
ATOM 695 N N . LEU A 1 84 ? -5.545 -4.200 -12.649 1.00 89.56 84 LEU A N 1
ATOM 696 C CA . LEU A 1 84 ? -5.939 -5.337 -13.489 1.00 89.56 84 LEU A CA 1
ATOM 697 C C . LEU A 1 84 ? -6.045 -4.956 -14.971 1.00 89.56 84 LEU A C 1
ATOM 699 O O . LEU A 1 84 ? -5.691 -5.764 -15.823 1.00 89.56 84 LEU A O 1
ATOM 703 N N . LEU A 1 85 ? -6.509 -3.742 -15.282 1.00 90.12 85 LEU A N 1
ATOM 704 C CA . LEU A 1 85 ? -6.560 -3.230 -16.653 1.00 90.12 85 LEU A CA 1
ATOM 705 C C . LEU A 1 85 ? -5.166 -2.985 -17.237 1.00 90.12 85 LEU A C 1
ATOM 707 O O . LEU A 1 85 ? -4.991 -3.191 -18.429 1.00 90.12 85 LEU A O 1
ATOM 711 N N . GLN A 1 86 ? -4.187 -2.570 -16.428 1.00 84.75 86 GLN A N 1
ATOM 712 C CA . GLN A 1 86 ? -2.791 -2.448 -16.871 1.00 84.75 86 GLN A CA 1
ATOM 713 C C . GLN A 1 86 ? -2.154 -3.813 -17.184 1.00 84.75 86 GLN A C 1
ATOM 715 O O . GLN A 1 86 ? -1.169 -3.873 -17.915 1.00 84.75 86 GLN A O 1
ATOM 720 N N . LEU A 1 87 ? -2.679 -4.896 -16.600 1.00 83.88 87 LEU A N 1
ATOM 721 C CA . LEU A 1 87 ? -2.140 -6.250 -16.739 1.00 83.88 87 LEU A CA 1
ATOM 722 C C . LEU A 1 87 ? -2.656 -6.992 -17.988 1.00 83.88 87 LEU A C 1
ATOM 724 O O . LEU A 1 87 ? -2.094 -8.030 -18.340 1.00 83.88 87 LEU A O 1
ATOM 728 N N . LEU A 1 88 ? -3.726 -6.488 -18.616 1.00 85.50 88 LEU A N 1
ATOM 729 C CA . LEU A 1 88 ? -4.327 -6.994 -19.859 1.00 85.50 88 LEU A CA 1
ATOM 730 C C . LEU A 1 88 ? -3.653 -6.390 -21.095 1.00 85.50 88 LEU A C 1
ATOM 732 O O . LEU A 1 88 ? -3.459 -7.158 -22.064 1.00 85.50 88 LEU A O 1
#

=== Feature glossary ===
Key to the feature types in this record:

— What the protein is —

Primary structure: the covalent order of the twenty standard amino acids along the backbone. Two proteins with the same sequence will (almost always) fold to the same structure; two with 30% identity often share a fold but not the details.

Database cross-references. InterPro integrates a dozen domain/family signature databases into unified entries with residue-range hits. GO terms attach function/process/location labels with evidence codes. CATH codes position the fold in a four-level structural taxonomy. Organism is the NCBI-taxonomy species name.

— Where its atoms are —

The mmCIF block holds the 3D Cartesian coordinates of each backbone atom (N, Cα, C, O) in ångströms. mmCIF is the PDB's canonical archive format — a tagged-loop text representation of the atomic model.

Six rendered views show the 3D structure from the faces of a cube — i.e. along ±x, ±y, ±z. Rendering representation is drawn randomly per protein from cartoon (secondary-structure ribbons), sticks (backbone bonds), or molecular surface; coloring is either N→C rainbow (blue at the N-terminus through red at the C-terminus) or one color per chain.

— Local backbone conformation —

DSSP 8-state secondary structure assigns each residue one of H (α-helix), G (3₁₀-helix), I (π-helix), E (extended β-strand), B (isolated β-bridge), T (hydrogen-bonded turn), S (bend), or '-' (coil). The assignment is computed from backbone hydrogen-bond geometry via the Kabsch–Sander algorithm.

P-SEA three-state annotation labels each residue as helix, strand, or coil based purely on the geometry of the Cα trace. It serves as a fallback when the full backbone (and thus DSSP) is unavailable.

The φ/ψ torsion pair specifies the backbone conformation at each residue. φ rotates about the N–Cα bond, ψ about the Cα–C bond. Steric clashes forbid most of the (φ, ψ) plane — the allowed regions (α-helix basin, β-sheet basin, left-handed helix) are the Ramachandran-allowed regions.

— Global shape and packing —

The geometric summary reports three shape descriptors. Rg (radius of gyration) measures how spread out the Cα atoms are about their centre of mass; compact globular proteins have small Rg, elongated or unfolded ones large. Cα contacts (<8 Å, |i−j|>4) count long-range residue pairs in spatial proximity — high for tightly packed folds, near zero for rods or random coil. The bounding-box extents give the protein's footprint along x, y, z in Å.

Accessible surface area quantifies burial. A residue with SASA near zero is packed into the hydrophobic core; one with SASA >100 Å² sits on the surface. Computed here via the Shrake–Rupley numerical algorithm with a 1.4 Å probe.

Plot images: a contact map (which residues are close in 3D, as an N×N binary image), a Ramachandran scatter (backbone torsion angles, revealing secondary-structure composition at a glance), and — for AlphaFold structures — a PAE heatmap (pairwise prediction confidence).

— Structural neighborhood —

The Foldseek 3Di string encodes local tertiary geometry as a 20-letter alphabet — one character per residue — derived from the relative positions of nearby Cα atoms. Unlike the amino-acid sequence, 3Di is a direct function of the 3D structure, so two proteins with the same fold have similar 3Di strings even at low sequence identity.

Nearest PDB neighbors are the top structural matches found by Foldseek when searching this structure against the entire Protein Data Bank. Each hit reports a TM-score (0 to 1; >0.5 almost always implies the same fold) and an E-value. These are *structural* homologs — they may share no detectable sequence similarity.

— Confidence and disorder —

For AlphaFold models, the B-factor field carries pLDDT — the model's own estimate of local accuracy on a 0–100 scale. Regions with pLDDT<50 should be treated as essentially unmodeled; they often correspond to intrinsically disordered segments.

B-factor (Debye–Waller factor) reflects atomic displacement in the crystal lattice. It is an experimental observable (units Å²), not a prediction; low values mean the atom is pinned down, high values mean it moves or is heterogeneous across the crystal.

Predicted aligned error is AlphaFold's pairwise confidence. Unlike pLDDT (per-residue), PAE is per-residue-pair a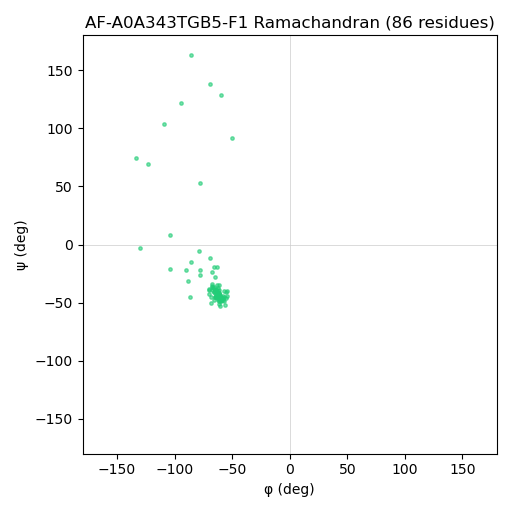nd captures whether two parts of the structure are correctly placed relative to each other. Units are ångströms of expected positional error.